Protein AF-A0A947BH78-F1 (afdb_monomer_lite)

Foldseek 3Di:
DDDDDDDDDDDDDDDDDDDDDDDDDDDDDPPPPPPPPPQPFADPLLVVLLVLLVVLQVVLVVLVNNDVVLVVLSVVLNVCRRVSVRVSSNVSSVVSNVVSVVSCCVSPPDPPPDPPDDDDDVPPPDDDDAPPDALLVVCCDPVRPVGSVCSVVVCVVCVVPDVDRGDDYD

Secondary structure (DSSP, 8-state):
-----------------------------------------S-HHHHHHHHHHHHHHHHHHHTT---HHHHHHHHHHHHHHHTT-HHHHHHHHHHHHHHHHHHHHHHS-------------S-SS-PPP-TT--HHHHHHSTTTTS-GGGHHHHHHHTTTT-S-TT----

Structure (mmCIF, N/CA/C/O backbone):
data_AF-A0A947BH78-F1
#
_entry.id   AF-A0A947BH78-F1
#
loop_
_atom_site.group_PDB
_atom_site.id
_atom_site.type_symbol
_atom_site.label_atom_id
_atom_site.label_alt_id
_atom_site.label_comp_id
_atom_site.label_asym_id
_atom_site.label_entity_id
_atom_site.label_seq_id
_atom_site.pdbx_PDB_ins_code
_atom_site.Cartn_x
_atom_site.Cartn_y
_atom_site.Cartn_z
_atom_site.occupancy
_atom_site.B_iso_or_equiv
_atom_site.auth_seq_id
_atom_site.auth_comp_id
_atom_site.auth_asym_id
_atom_site.auth_atom_id
_atom_site.pdbx_PDB_model_num
ATOM 1 N N . MET A 1 1 ? -8.603 -43.483 32.813 1.00 42.44 1 MET A N 1
ATOM 2 C CA . MET A 1 1 ? -9.693 -43.171 33.765 1.00 42.44 1 MET A CA 1
ATOM 3 C C . MET A 1 1 ? -10.570 -42.114 33.103 1.00 42.44 1 MET A C 1
ATOM 5 O O . MET A 1 1 ? -10.012 -41.231 32.466 1.00 42.44 1 MET A O 1
ATOM 9 N N . LYS A 1 2 ? -11.897 -42.309 33.100 1.00 41.22 2 LYS A N 1
ATOM 10 C CA . LYS A 1 2 ? -12.896 -41.452 32.422 1.00 41.22 2 LYS A CA 1
ATOM 11 C C . LYS A 1 2 ? -13.157 -40.139 33.233 1.00 41.22 2 LYS A C 1
ATOM 13 O O . LYS A 1 2 ? -12.457 -39.953 34.223 1.00 41.22 2 LYS A O 1
ATOM 18 N N . PRO A 1 3 ? -14.100 -39.244 32.862 1.00 60.22 3 PRO A N 1
ATOM 19 C CA . PRO A 1 3 ? -13.800 -37.940 32.262 1.00 60.22 3 PRO A CA 1
ATOM 20 C C . PRO A 1 3 ? -14.555 -36.777 32.968 1.00 60.22 3 PRO A C 1
ATOM 22 O O . PRO A 1 3 ? -15.138 -36.998 34.023 1.00 60.22 3 PRO A O 1
ATOM 25 N N . THR A 1 4 ? -14.563 -35.590 32.333 1.00 47.22 4 THR A N 1
ATOM 26 C CA . THR A 1 4 ? -15.659 -34.579 32.289 1.00 47.22 4 THR A CA 1
ATOM 27 C C . THR A 1 4 ? -16.246 -34.018 33.598 1.00 47.22 4 THR A C 1
ATOM 29 O O . THR A 1 4 ? -16.717 -34.762 34.447 1.00 47.22 4 THR A O 1
ATOM 32 N N . GLU A 1 5 ? -16.369 -32.689 33.692 1.00 51.44 5 GLU A N 1
ATOM 33 C CA . GLU A 1 5 ? -17.658 -31.971 33.545 1.00 51.44 5 GLU A CA 1
ATOM 34 C C . GLU A 1 5 ? -17.547 -30.512 34.044 1.00 51.44 5 GLU A C 1
ATOM 36 O O . GLU A 1 5 ? -16.943 -30.214 35.073 1.00 51.44 5 GLU A O 1
ATOM 41 N N . LEU A 1 6 ? -18.157 -29.620 33.260 1.00 52.53 6 LEU A N 1
ATOM 42 C CA . LEU A 1 6 ? -18.458 -28.212 33.528 1.00 52.53 6 LEU A CA 1
ATOM 43 C C . LEU A 1 6 ? -19.502 -28.040 34.658 1.00 52.53 6 LEU A C 1
ATOM 45 O O . LEU A 1 6 ? -19.989 -29.020 35.216 1.00 52.53 6 LEU A O 1
ATOM 49 N N . LEU A 1 7 ? -19.924 -26.776 34.865 1.00 48.28 7 LEU A N 1
ATOM 50 C CA . LEU A 1 7 ? -21.103 -26.273 35.606 1.00 48.28 7 LEU A CA 1
ATOM 51 C C . LEU A 1 7 ? -20.777 -25.822 37.060 1.00 48.28 7 LEU A C 1
ATOM 53 O O . LEU A 1 7 ? -20.144 -26.548 37.809 1.00 48.28 7 LEU A O 1
ATOM 57 N N . LYS A 1 8 ? -21.169 -24.638 37.567 1.00 42.72 8 LYS A N 1
ATOM 58 C CA . LYS A 1 8 ? -22.406 -23.853 37.379 1.00 42.72 8 LYS A CA 1
ATOM 59 C C . LYS A 1 8 ? -22.184 -22.361 37.677 1.00 42.72 8 LYS A C 1
ATOM 61 O O . LYS A 1 8 ? -21.641 -22.014 38.720 1.00 42.72 8 LYS A O 1
ATOM 66 N N . VAL A 1 9 ? -22.721 -21.500 36.811 1.00 52.84 9 VAL A N 1
ATOM 67 C CA . VAL A 1 9 ? -23.084 -20.110 37.129 1.00 52.84 9 VAL A CA 1
ATOM 68 C C . VAL A 1 9 ? -24.253 -20.153 38.116 1.00 52.84 9 VAL A C 1
ATOM 70 O O . VAL A 1 9 ? -25.276 -20.777 37.832 1.00 52.84 9 VAL A O 1
ATOM 73 N N . ALA A 1 10 ? -24.104 -19.526 39.280 1.00 51.69 10 ALA A N 1
ATOM 74 C CA . ALA A 1 10 ? -25.177 -19.384 40.257 1.00 51.69 10 ALA A CA 1
ATOM 75 C C . ALA A 1 10 ? -25.848 -18.015 40.074 1.00 51.69 10 ALA A C 1
ATOM 77 O O . ALA A 1 10 ? -25.330 -16.998 40.525 1.00 51.69 10 ALA A O 1
ATOM 78 N N . ALA A 1 11 ? -27.002 -17.996 39.407 1.00 51.22 11 ALA A N 1
ATOM 79 C CA . ALA A 1 11 ? -27.925 -16.869 39.442 1.00 51.22 11 ALA A CA 1
ATOM 80 C C . ALA A 1 11 ? -28.786 -16.985 40.709 1.00 51.22 11 ALA A C 1
ATOM 82 O O . ALA A 1 11 ? -29.578 -17.919 40.837 1.00 51.22 11 ALA A O 1
ATOM 83 N N . ILE A 1 12 ? -28.623 -16.058 41.655 1.00 48.25 12 ILE A N 1
ATOM 84 C CA . ILE A 1 12 ? -29.507 -15.930 42.819 1.00 48.25 12 ILE A CA 1
ATOM 85 C C . ILE A 1 12 ? -30.449 -14.757 42.546 1.00 48.25 12 ILE A C 1
ATOM 87 O O . ILE A 1 12 ? -30.100 -13.599 42.747 1.00 48.25 12 ILE A O 1
ATOM 91 N N . ALA A 1 13 ? -31.649 -15.072 42.060 1.00 52.44 13 ALA A N 1
ATOM 92 C CA . ALA A 1 13 ? -32.762 -14.137 41.997 1.00 52.44 13 ALA A CA 1
ATOM 93 C C . ALA A 1 13 ? -33.454 -14.095 43.370 1.00 52.44 13 ALA A C 1
ATOM 95 O O . ALA A 1 13 ? -34.132 -15.048 43.756 1.00 52.44 13 ALA A O 1
ATOM 96 N N . LEU A 1 14 ? -33.278 -13.002 44.116 1.00 56.62 14 LEU A N 1
ATOM 97 C CA . LEU A 1 14 ? -34.050 -12.724 45.329 1.00 56.62 14 LEU A CA 1
ATOM 98 C C . LEU A 1 14 ? -35.286 -11.895 44.963 1.00 56.62 14 LEU A C 1
ATOM 100 O O . LEU A 1 14 ? -35.239 -10.676 44.840 1.00 56.62 14 LEU A O 1
ATOM 104 N N . LEU A 1 15 ? -36.401 -12.602 44.779 1.00 50.06 15 LEU A N 1
ATOM 105 C CA . LEU A 1 15 ? -37.756 -12.056 44.750 1.00 50.06 15 LEU A CA 1
ATOM 106 C C . LEU A 1 15 ? -38.187 -11.737 46.187 1.00 50.06 15 LEU A C 1
ATOM 108 O O . LEU A 1 15 ? -38.528 -12.643 46.947 1.00 50.06 15 LEU A O 1
ATOM 112 N N . THR A 1 16 ? -38.205 -10.458 46.556 1.00 62.41 16 THR A N 1
ATOM 113 C CA . THR A 1 16 ? -38.896 -9.995 47.766 1.00 62.41 16 THR A CA 1
ATOM 114 C C . THR A 1 16 ? -40.158 -9.241 47.379 1.00 62.41 16 THR A C 1
ATOM 116 O O . THR A 1 16 ? -40.113 -8.210 46.711 1.00 62.41 16 THR A O 1
ATOM 119 N N . SER A 1 17 ? -41.282 -9.819 47.792 1.00 49.97 17 SER A N 1
ATOM 120 C CA . SER A 1 17 ? -42.653 -9.353 47.620 1.00 49.97 17 SER A CA 1
ATOM 121 C C . SER A 1 17 ? -42.876 -7.909 48.076 1.00 49.97 17 SER A C 1
ATOM 123 O O . SER A 1 17 ? -42.305 -7.460 49.067 1.00 49.97 17 SER A O 1
ATOM 125 N N . GLY A 1 18 ? -43.751 -7.212 47.347 1.00 54.94 18 GLY A N 1
ATOM 126 C CA . GLY A 1 18 ? -44.050 -5.795 47.534 1.00 54.94 18 GLY A CA 1
ATOM 127 C C . GLY A 1 18 ? -44.878 -5.444 48.767 1.00 54.94 18 GLY A C 1
ATOM 128 O O . GLY A 1 18 ? -45.469 -6.306 49.417 1.00 54.94 18 GLY A O 1
ATOM 129 N N . ILE A 1 19 ? -44.958 -4.136 49.034 1.00 58.34 19 ILE A N 1
ATOM 130 C CA . ILE A 1 19 ? -45.871 -3.522 50.001 1.00 58.34 19 ILE A CA 1
ATOM 131 C C . ILE A 1 19 ? -46.369 -2.166 49.460 1.00 58.34 19 ILE A C 1
ATOM 133 O O . ILE A 1 19 ? -45.583 -1.315 49.069 1.00 58.34 19 ILE A O 1
ATOM 137 N N . MET A 1 20 ? -47.702 -2.050 49.475 1.00 49.69 20 MET A N 1
ATOM 138 C CA . MET A 1 20 ? -48.613 -0.893 49.577 1.00 49.69 20 MET A CA 1
ATOM 139 C C . MET A 1 20 ? -48.385 0.404 48.783 1.00 49.69 20 MET A C 1
ATOM 141 O O . MET A 1 20 ? -47.410 1.127 48.940 1.00 49.69 20 MET A O 1
ATOM 145 N N . VAL A 1 21 ? -49.457 0.783 48.078 1.00 57.81 21 VAL A N 1
ATOM 146 C CA . VAL A 1 21 ? -49.748 2.144 47.615 1.00 57.81 21 VAL A CA 1
ATOM 147 C C . VAL A 1 21 ? -49.947 3.075 48.817 1.00 57.81 21 VAL A C 1
ATOM 149 O O . VAL A 1 21 ? -50.868 2.882 49.610 1.00 57.81 21 VAL A O 1
ATOM 152 N N . GLY A 1 22 ? -49.125 4.119 48.900 1.00 49.81 22 GLY A N 1
ATOM 153 C CA . GLY A 1 22 ? -49.318 5.282 49.762 1.00 49.81 22 GLY A CA 1
ATOM 154 C C . GLY A 1 22 ? -48.676 6.511 49.119 1.00 49.81 22 GLY A C 1
ATOM 155 O O . GLY A 1 22 ? -47.487 6.501 48.819 1.00 49.81 22 GLY A O 1
ATOM 156 N N . CYS A 1 23 ? -49.456 7.563 48.865 1.00 63.75 23 CYS A N 1
ATOM 157 C CA . CYS A 1 23 ? -48.939 8.835 48.362 1.00 63.75 23 CYS A CA 1
ATOM 158 C C . CYS A 1 23 ? -48.240 9.601 49.493 1.00 63.75 23 CYS A C 1
ATOM 160 O O . CYS A 1 23 ? -48.925 10.163 50.348 1.00 63.75 23 CYS A O 1
ATOM 162 N N . GLN A 1 24 ? -46.909 9.694 49.478 1.00 50.19 24 GLN A N 1
ATOM 163 C CA . GLN A 1 24 ? -46.210 10.824 50.087 1.00 50.19 24 GLN A CA 1
ATOM 164 C C . GLN A 1 24 ? -44.845 11.053 49.431 1.00 50.19 24 GLN A C 1
ATOM 166 O O . GLN A 1 24 ? -44.085 10.135 49.156 1.00 50.19 24 GLN A O 1
ATOM 171 N N . GLN A 1 25 ? -44.616 12.324 49.148 1.00 63.66 25 GLN A N 1
ATOM 172 C CA . GLN A 1 25 ? -43.497 12.954 48.473 1.00 63.66 25 GLN A CA 1
ATOM 173 C C . GLN A 1 25 ? -42.166 12.750 49.215 1.00 63.66 25 GLN A C 1
ATOM 175 O O . GLN A 1 25 ? -42.056 13.119 50.382 1.00 63.66 25 GLN A O 1
ATOM 180 N N . SER A 1 26 ? -41.142 12.262 48.515 1.00 44.09 26 SER A N 1
ATOM 181 C CA . SER A 1 26 ? -39.739 12.447 48.897 1.00 44.09 26 SER A CA 1
ATOM 182 C C . SER A 1 26 ? -38.859 12.476 47.653 1.00 44.09 26 SER A C 1
ATOM 184 O O . SER A 1 26 ? -38.953 11.615 46.781 1.00 44.09 26 SER A O 1
ATOM 186 N N . SER A 1 27 ? -38.066 13.537 47.580 1.00 51.53 27 SER A N 1
ATOM 187 C CA . SER A 1 27 ? -37.018 13.797 46.604 1.00 51.53 27 SER A CA 1
ATOM 188 C C . SER A 1 27 ? -35.936 12.715 46.611 1.00 51.53 27 SER A C 1
ATOM 190 O O . SER A 1 27 ? -35.772 12.016 47.607 1.00 51.53 27 SER A O 1
ATOM 192 N N . ASP A 1 28 ? -35.173 12.701 45.518 1.00 48.66 28 ASP A N 1
ATOM 193 C CA . ASP A 1 28 ? -33.921 11.972 45.301 1.00 48.66 28 ASP A CA 1
ATOM 194 C C . ASP A 1 28 ? -34.030 10.460 45.103 1.00 48.66 28 ASP A C 1
ATOM 196 O O . ASP A 1 28 ? -33.955 9.677 46.038 1.00 48.66 28 ASP A O 1
ATOM 200 N N . GLU A 1 29 ? -34.041 10.059 43.833 1.00 38.25 29 GLU A N 1
ATOM 201 C CA . GLU A 1 29 ? -33.028 9.109 43.377 1.00 38.25 29 GLU A CA 1
ATOM 202 C C . GLU A 1 29 ? -32.767 9.371 41.892 1.00 38.25 29 GLU A C 1
ATOM 204 O O . GLU A 1 29 ? -33.474 8.904 40.999 1.00 38.25 29 GLU A O 1
ATOM 209 N N . MET A 1 30 ? -31.776 10.220 41.621 1.00 44.97 30 MET A N 1
ATOM 210 C CA . MET A 1 30 ? -31.170 10.320 40.303 1.00 44.97 30 MET A CA 1
ATOM 211 C C . MET A 1 30 ? -30.394 9.016 40.111 1.00 44.97 30 MET A C 1
ATOM 213 O O . MET A 1 30 ? -29.231 8.913 40.488 1.00 44.97 30 MET A O 1
ATOM 217 N N . THR A 1 31 ? -31.074 7.982 39.612 1.00 38.75 31 THR A N 1
ATOM 218 C CA . THR A 1 31 ? -30.411 6.778 39.124 1.00 38.75 31 THR A CA 1
ATOM 219 C C . THR A 1 31 ? -29.565 7.220 37.941 1.00 38.75 31 THR A C 1
ATOM 221 O O . THR A 1 31 ? -30.060 7.407 36.829 1.00 38.75 31 THR A O 1
ATOM 224 N N . GLU A 1 32 ? -28.288 7.467 38.207 1.00 43.22 32 GLU A N 1
ATOM 225 C CA . GLU A 1 32 ? -27.251 7.567 37.197 1.00 43.22 32 GLU A CA 1
ATOM 226 C C . GLU A 1 32 ? -27.162 6.181 36.555 1.00 43.22 32 GLU A C 1
ATOM 228 O O . GLU A 1 32 ? -26.429 5.293 36.987 1.00 43.22 32 GLU A O 1
ATOM 233 N N . VAL A 1 33 ? -28.026 5.953 35.565 1.00 41.50 33 VAL A N 1
ATOM 234 C CA . VAL A 1 33 ? -27.874 4.842 34.641 1.00 41.50 33 VAL A CA 1
ATOM 235 C C . VAL A 1 33 ? -26.611 5.182 33.868 1.00 41.50 33 VAL A C 1
ATOM 237 O O . VAL A 1 33 ? -26.651 5.933 32.895 1.00 41.50 33 VAL A O 1
ATOM 240 N N . ALA A 1 34 ? -25.476 4.678 34.346 1.00 44.19 34 ALA A N 1
ATOM 241 C CA . ALA A 1 34 ? -24.303 4.494 33.518 1.00 44.19 34 ALA A CA 1
ATOM 242 C C . ALA A 1 34 ? -24.741 3.554 32.390 1.00 44.19 34 ALA A C 1
ATOM 244 O O . ALA A 1 34 ? -24.715 2.333 32.522 1.00 44.19 34 ALA A O 1
ATOM 245 N N . MET A 1 35 ? -25.279 4.139 31.318 1.00 43.62 35 MET A N 1
ATOM 246 C CA . MET A 1 35 ? -25.424 3.468 30.041 1.00 43.62 35 MET A CA 1
ATOM 247 C C . MET A 1 35 ? -24.006 3.100 29.630 1.00 43.62 35 MET A C 1
ATOM 249 O O . MET A 1 35 ? -23.248 3.956 29.180 1.00 43.62 35 MET A O 1
ATOM 253 N N . GLU A 1 36 ? -23.629 1.847 29.859 1.00 53.84 36 GLU A N 1
ATOM 254 C CA . GLU A 1 36 ? -22.479 1.251 29.198 1.00 53.84 36 GLU A CA 1
ATOM 255 C C . GLU A 1 36 ? -22.741 1.413 27.694 1.00 53.84 36 GLU A C 1
ATOM 257 O O . GLU A 1 36 ? -23.658 0.796 27.151 1.00 53.84 36 GLU A O 1
ATOM 262 N N . GLU A 1 37 ? -22.032 2.336 27.031 1.00 59.91 37 GLU A N 1
ATOM 263 C CA . GLU A 1 37 ? -22.074 2.433 25.573 1.00 59.91 37 GLU A CA 1
ATOM 264 C C . GLU A 1 37 ? -21.605 1.086 25.023 1.00 59.91 37 GLU A C 1
ATOM 266 O O . GLU A 1 37 ? -20.423 0.746 25.087 1.00 59.91 37 GLU A O 1
ATOM 271 N N . GLU A 1 38 ? -22.549 0.290 24.517 1.00 67.94 38 GLU A N 1
ATOM 272 C CA . GLU A 1 38 ? -22.231 -0.963 23.850 1.00 67.94 38 GLU A CA 1
ATOM 273 C C . GLU A 1 38 ? -21.274 -0.671 22.690 1.00 67.94 38 GLU A C 1
ATOM 275 O O . GLU A 1 38 ? -21.551 0.155 21.816 1.00 67.94 38 GLU A O 1
ATOM 280 N N . CYS A 1 39 ? -20.133 -1.359 22.691 1.00 74.81 39 CYS A N 1
ATOM 281 C CA . CYS A 1 39 ? -19.137 -1.283 21.634 1.00 74.81 39 CYS A CA 1
ATOM 282 C C . CYS A 1 39 ? -19.795 -1.568 20.271 1.00 74.81 39 CYS A C 1
ATOM 284 O O . CYS A 1 39 ? -20.133 -2.704 19.946 1.00 74.81 39 CYS A O 1
ATOM 286 N N . GLN A 1 40 ? -19.953 -0.527 19.446 1.00 79.81 40 GLN A N 1
ATOM 287 C CA . GLN A 1 40 ? -20.550 -0.620 18.103 1.00 79.81 40 GLN A CA 1
ATOM 288 C C . GLN A 1 40 ? -19.582 -1.211 17.056 1.00 79.81 40 GLN A C 1
ATOM 290 O O . GLN A 1 40 ? -19.873 -1.232 15.858 1.00 79.81 40 GLN A O 1
ATOM 295 N N . GLY A 1 41 ? -18.424 -1.695 17.510 1.00 83.88 41 GLY A N 1
ATOM 296 C CA . GLY A 1 41 ? -17.335 -2.202 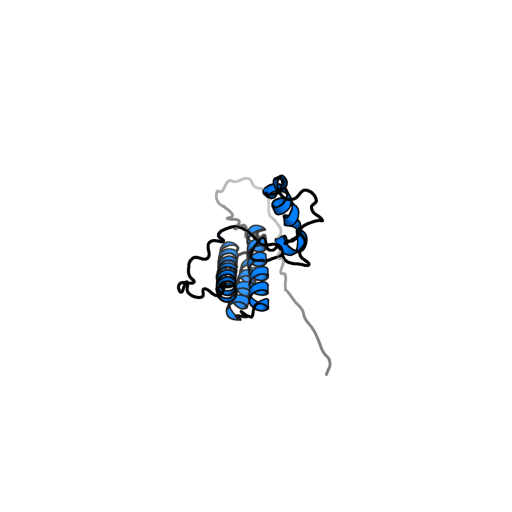16.690 1.00 83.88 41 GLY A CA 1
ATOM 297 C C . GLY A 1 41 ? -16.548 -1.110 15.961 1.00 83.88 41 GLY A C 1
ATOM 298 O O . GLY A 1 41 ? -16.679 0.094 16.202 1.00 83.88 41 GLY A O 1
ATOM 299 N N . ALA A 1 42 ? -15.698 -1.561 15.039 1.00 90.31 42 ALA A N 1
ATOM 300 C CA . ALA A 1 42 ? -14.872 -0.694 14.212 1.00 90.31 42 ALA A CA 1
ATOM 301 C C . ALA A 1 42 ? -15.714 0.117 13.215 1.00 90.31 42 ALA A C 1
ATOM 303 O O . ALA A 1 42 ? -16.490 -0.437 12.422 1.00 90.31 42 ALA A O 1
ATOM 304 N N . THR A 1 43 ? -15.502 1.433 13.176 1.00 91.62 43 THR A N 1
ATOM 305 C CA . THR A 1 43 ? -16.159 2.296 12.190 1.00 91.62 43 THR A CA 1
ATOM 306 C C . THR A 1 43 ? -15.768 1.889 10.760 1.00 91.62 43 THR A C 1
ATOM 308 O O . THR A 1 43 ? -14.713 1.284 10.535 1.00 91.62 43 THR A O 1
ATOM 311 N N . PRO A 1 44 ? -16.591 2.203 9.741 1.00 91.00 44 PRO A N 1
ATOM 312 C CA . PRO A 1 44 ? -16.211 1.991 8.343 1.00 91.00 44 PRO A CA 1
ATOM 313 C C . PRO A 1 44 ? -14.864 2.634 7.983 1.00 91.00 44 PRO A C 1
ATOM 315 O O . PRO A 1 44 ? -14.089 2.052 7.233 1.00 91.00 44 PRO A O 1
ATOM 318 N N . GLU A 1 45 ? -14.562 3.801 8.555 1.00 86.31 45 GLU A N 1
ATOM 319 C CA . GLU A 1 45 ? -13.298 4.501 8.322 1.00 86.31 45 GLU A CA 1
ATOM 320 C C . GLU A 1 45 ? -12.094 3.708 8.854 1.00 86.31 45 GLU A C 1
ATOM 322 O O . GLU A 1 45 ? -11.123 3.512 8.126 1.00 86.31 45 GLU A O 1
ATOM 327 N N . VAL A 1 46 ? -12.178 3.188 10.083 1.00 92.31 46 VAL A N 1
ATOM 328 C CA . VAL A 1 46 ? -11.117 2.361 10.684 1.00 92.31 46 VAL A CA 1
ATOM 329 C C . VAL A 1 46 ? -10.914 1.068 9.897 1.00 92.31 46 VAL A C 1
ATOM 331 O O . VAL A 1 46 ? -9.778 0.699 9.602 1.00 92.31 46 VAL A O 1
ATOM 334 N N . ARG A 1 47 ? -12.002 0.406 9.482 1.00 88.88 47 ARG A N 1
ATOM 335 C CA . ARG A 1 47 ? -11.926 -0.803 8.644 1.00 88.88 47 ARG A CA 1
ATOM 336 C C . ARG A 1 47 ? -11.228 -0.535 7.312 1.00 88.88 47 ARG A C 1
ATOM 338 O O . ARG A 1 47 ? -10.386 -1.330 6.899 1.00 88.88 47 ARG A O 1
ATOM 345 N N . ASN A 1 48 ? -11.542 0.588 6.667 1.00 85.38 48 ASN A N 1
ATOM 346 C CA . ASN A 1 48 ? -10.902 0.987 5.416 1.00 85.38 48 ASN A CA 1
ATOM 347 C C . ASN A 1 48 ? -9.405 1.278 5.605 1.00 85.38 48 ASN A C 1
ATOM 349 O O . ASN A 1 48 ? -8.606 0.843 4.778 1.00 85.38 48 ASN A O 1
ATOM 353 N N . ALA A 1 49 ? -9.017 1.951 6.694 1.00 88.06 49 ALA A N 1
ATOM 354 C CA . ALA A 1 49 ? -7.613 2.236 7.001 1.00 88.06 49 ALA A CA 1
ATOM 355 C C . ALA A 1 49 ? -6.807 0.947 7.247 1.00 88.06 49 ALA A C 1
ATOM 357 O O . ALA A 1 49 ? -5.747 0.750 6.658 1.00 88.06 49 ALA A O 1
ATOM 358 N N . ILE A 1 50 ? -7.337 0.015 8.049 1.00 85.38 50 ILE A N 1
ATOM 359 C CA . ILE A 1 50 ? -6.695 -1.289 8.295 1.00 85.38 50 ILE A CA 1
ATOM 360 C C . ILE A 1 50 ? -6.552 -2.079 6.988 1.00 85.38 50 ILE A C 1
ATOM 362 O O . ILE A 1 50 ? -5.510 -2.688 6.733 1.00 85.38 50 ILE A O 1
ATOM 366 N N . TYR A 1 51 ? -7.574 -2.054 6.128 1.00 89.19 51 TYR A N 1
ATOM 367 C CA . TYR A 1 51 ? -7.516 -2.700 4.819 1.00 89.19 51 TYR A CA 1
ATOM 368 C C . TYR A 1 51 ? -6.426 -2.096 3.918 1.00 89.19 51 TYR A C 1
ATOM 370 O O . TYR A 1 51 ? -5.657 -2.843 3.309 1.00 89.19 51 TYR A O 1
ATOM 378 N N . ALA A 1 52 ? -6.320 -0.764 3.860 1.00 88.06 52 ALA A N 1
ATOM 379 C CA . ALA A 1 52 ? -5.284 -0.073 3.094 1.00 88.06 52 ALA A CA 1
ATOM 380 C C . ALA A 1 52 ? -3.874 -0.436 3.590 1.00 88.06 52 ALA A C 1
ATOM 382 O O . ALA A 1 52 ? -3.022 -0.821 2.783 1.00 88.06 52 ALA A O 1
ATOM 383 N N . ALA A 1 53 ? -3.662 -0.427 4.911 1.00 91.75 53 ALA A N 1
ATOM 384 C CA . ALA A 1 53 ? -2.409 -0.840 5.537 1.00 91.75 53 ALA A CA 1
ATOM 385 C C . ALA A 1 53 ? -2.034 -2.286 5.172 1.00 91.75 53 ALA A C 1
ATOM 387 O O . ALA A 1 53 ? -0.911 -2.550 4.739 1.00 91.75 53 ALA A O 1
ATOM 388 N N . LYS A 1 54 ? -2.987 -3.224 5.254 1.00 96.50 54 LYS A N 1
ATOM 389 C CA . LYS A 1 54 ? -2.787 -4.633 4.868 1.00 96.50 54 LYS A CA 1
ATOM 390 C C . LYS A 1 54 ? -2.405 -4.800 3.406 1.00 96.50 54 LYS A C 1
ATOM 392 O O . LYS A 1 54 ? -1.444 -5.507 3.103 1.00 96.50 54 LYS A O 1
ATOM 397 N N . LEU A 1 55 ? -3.150 -4.161 2.506 1.00 90.12 55 LEU A N 1
ATOM 398 C CA . LEU A 1 55 ? -2.914 -4.250 1.069 1.00 90.12 55 LEU A CA 1
ATOM 399 C C . LEU A 1 55 ? -1.526 -3.710 0.708 1.00 90.12 55 LEU A C 1
ATOM 401 O O . LEU A 1 55 ? -0.784 -4.340 -0.047 1.00 90.12 55 LEU A O 1
ATOM 405 N N . LYS A 1 56 ? -1.157 -2.561 1.278 1.00 91.62 56 LYS A N 1
ATOM 406 C CA . LYS A 1 56 ? 0.135 -1.928 1.024 1.00 91.62 56 LYS A CA 1
ATOM 407 C C . LYS A 1 56 ? 1.288 -2.722 1.643 1.00 91.62 56 LYS A C 1
ATOM 409 O O . LYS A 1 56 ? 2.286 -2.952 0.967 1.00 91.62 56 LYS A O 1
ATOM 414 N N . ASN A 1 57 ? 1.126 -3.257 2.852 1.00 95.31 57 ASN A N 1
ATOM 415 C CA . ASN A 1 57 ? 2.119 -4.142 3.462 1.00 95.31 57 ASN A CA 1
ATOM 416 C C . ASN A 1 57 ? 2.325 -5.435 2.651 1.00 95.31 57 ASN A C 1
ATOM 418 O O . ASN A 1 57 ? 3.453 -5.882 2.465 1.00 95.31 57 ASN A O 1
ATOM 422 N N . ALA A 1 58 ? 1.254 -6.017 2.101 1.00 92.94 58 ALA A N 1
ATOM 423 C CA . ALA A 1 58 ? 1.361 -7.166 1.202 1.00 92.94 58 ALA A CA 1
ATOM 424 C C . ALA A 1 58 ? 2.140 -6.825 -0.081 1.00 92.94 58 ALA A C 1
ATOM 426 O O . ALA A 1 58 ? 2.959 -7.621 -0.537 1.00 92.94 58 ALA A O 1
ATOM 427 N N . ARG A 1 59 ? 1.939 -5.626 -0.644 1.00 88.38 59 ARG A N 1
ATOM 428 C CA . ARG A 1 59 ? 2.742 -5.145 -1.776 1.00 88.38 59 ARG A CA 1
ATOM 429 C C . ARG A 1 59 ? 4.218 -4.982 -1.404 1.00 88.38 59 ARG A C 1
ATOM 431 O O . ARG A 1 59 ? 5.057 -5.430 -2.175 1.00 88.38 59 ARG A O 1
ATOM 438 N N . ALA A 1 60 ? 4.530 -4.393 -0.248 1.00 92.00 60 ALA A N 1
ATOM 439 C CA . ALA A 1 60 ? 5.907 -4.254 0.236 1.00 92.00 60 ALA A CA 1
ATOM 440 C C . ALA A 1 60 ? 6.608 -5.621 0.342 1.00 92.00 60 ALA A C 1
ATOM 442 O O . ALA A 1 60 ? 7.694 -5.807 -0.203 1.00 92.00 60 ALA A O 1
ATOM 443 N N . ARG A 1 61 ? 5.927 -6.620 0.917 1.00 92.06 61 ARG A N 1
ATOM 444 C CA . ARG A 1 61 ? 6.410 -8.010 0.988 1.00 92.06 61 ARG A CA 1
ATOM 445 C C . ARG A 1 61 ? 6.695 -8.622 -0.378 1.00 92.06 61 ARG A C 1
ATOM 447 O O . ARG A 1 61 ? 7.741 -9.234 -0.561 1.00 92.06 61 ARG A O 1
ATOM 454 N N . ASN A 1 62 ? 5.800 -8.425 -1.347 1.00 89.69 62 ASN A N 1
ATOM 455 C CA . ASN A 1 62 ? 5.995 -8.921 -2.713 1.00 89.69 62 ASN A CA 1
ATOM 456 C C . ASN A 1 62 ? 7.198 -8.277 -3.422 1.00 89.69 62 ASN A C 1
ATOM 458 O O . ASN A 1 62 ? 7.742 -8.877 -4.344 1.00 89.69 62 ASN A O 1
ATOM 462 N N . LEU A 1 63 ? 7.613 -7.079 -3.000 1.00 88.56 63 LEU A N 1
ATOM 463 C CA . LEU A 1 63 ? 8.813 -6.400 -3.497 1.00 88.56 63 LEU A CA 1
ATOM 464 C C . LEU A 1 63 ? 10.090 -6.806 -2.739 1.00 88.56 63 LEU A C 1
ATOM 466 O O . LEU A 1 63 ? 11.178 -6.403 -3.132 1.00 88.56 63 LEU A O 1
ATOM 470 N N . GLY A 1 64 ? 9.977 -7.624 -1.687 1.00 89.75 64 GLY A N 1
ATOM 471 C CA . GLY A 1 64 ? 11.098 -8.063 -0.853 1.00 89.75 64 GLY A CA 1
ATOM 472 C C . GLY A 1 64 ? 11.291 -7.256 0.435 1.00 89.75 64 GLY A C 1
ATOM 473 O O . GLY A 1 64 ? 12.196 -7.568 1.205 1.00 89.75 64 GLY A O 1
ATOM 474 N N . ALA A 1 65 ? 10.452 -6.252 0.709 1.00 89.88 65 ALA A N 1
ATOM 475 C CA . ALA A 1 65 ? 10.440 -5.499 1.965 1.00 89.88 65 ALA A CA 1
ATOM 476 C C . ALA A 1 65 ? 9.508 -6.185 2.969 1.00 89.88 65 ALA A C 1
ATOM 478 O O . ALA A 1 65 ? 8.464 -5.645 3.343 1.00 89.88 65 ALA A O 1
ATOM 479 N N . ASP A 1 66 ? 9.852 -7.408 3.380 1.00 88.75 66 ASP A N 1
ATOM 480 C CA . ASP A 1 66 ? 9.152 -8.055 4.489 1.00 88.75 66 ASP A CA 1
ATOM 481 C C . ASP A 1 66 ? 9.749 -7.601 5.823 1.00 88.75 66 ASP A C 1
ATOM 483 O O . ASP A 1 66 ? 10.927 -7.801 6.113 1.00 88.75 66 ASP A O 1
ATOM 487 N N . TRP A 1 67 ? 8.915 -6.954 6.624 1.00 87.62 67 TRP A N 1
ATOM 488 C CA . TRP A 1 67 ? 9.267 -6.335 7.889 1.00 87.62 67 TRP A CA 1
ATOM 489 C C . TRP A 1 67 ? 8.235 -6.767 8.928 1.00 87.62 67 TRP A C 1
ATOM 491 O O . TRP A 1 67 ? 7.074 -6.347 8.921 1.00 87.62 67 TRP A O 1
ATOM 501 N N . GLU A 1 68 ? 8.667 -7.672 9.805 1.00 92.62 68 GLU A N 1
ATOM 502 C CA . GLU A 1 68 ? 7.816 -8.338 10.795 1.00 92.62 68 GLU A CA 1
ATOM 503 C C . GLU A 1 68 ? 7.121 -7.335 11.725 1.00 92.62 68 GLU A C 1
ATOM 505 O O . GLU A 1 68 ? 5.929 -7.464 12.007 1.00 92.62 68 GLU A O 1
ATOM 510 N N . GLU A 1 69 ? 7.827 -6.271 12.111 1.00 94.38 69 GLU A N 1
ATOM 511 C CA . GLU A 1 69 ? 7.302 -5.245 13.014 1.00 94.38 69 GLU A CA 1
ATOM 512 C C . GLU A 1 69 ? 6.044 -4.559 12.458 1.00 94.38 69 GLU A C 1
ATOM 514 O O . GLU A 1 69 ? 5.119 -4.258 13.207 1.00 94.38 69 GLU A O 1
ATOM 519 N N . ASN A 1 70 ? 5.933 -4.364 11.142 1.00 96.62 70 ASN A N 1
ATOM 520 C CA . ASN A 1 70 ? 4.732 -3.745 10.585 1.00 96.62 70 ASN A CA 1
ATOM 521 C C . ASN A 1 70 ? 3.529 -4.670 10.549 1.00 96.62 70 ASN A C 1
ATOM 523 O O . ASN A 1 70 ? 2.393 -4.225 10.692 1.00 96.62 70 ASN A O 1
ATOM 527 N N . ALA A 1 71 ? 3.774 -5.968 10.378 1.00 97.25 71 ALA A N 1
ATOM 528 C CA . ALA A 1 71 ? 2.728 -6.971 10.507 1.00 97.25 71 ALA A CA 1
ATOM 529 C C . ALA A 1 71 ? 2.100 -6.908 11.902 1.00 97.25 71 ALA A C 1
ATOM 531 O O . ALA A 1 71 ? 0.878 -6.938 12.029 1.00 97.25 71 ALA A O 1
ATOM 532 N N . LYS A 1 72 ? 2.946 -6.739 12.921 1.00 98.12 72 LYS A N 1
ATOM 533 C CA . LYS A 1 72 ? 2.528 -6.585 14.308 1.00 98.12 72 LYS A CA 1
ATOM 534 C C . LYS A 1 72 ? 1.769 -5.278 14.548 1.00 98.12 72 LYS A C 1
ATOM 536 O O . LYS A 1 72 ? 0.743 -5.304 15.212 1.00 98.12 72 LYS A O 1
ATOM 541 N N . ILE A 1 73 ? 2.191 -4.152 13.963 1.00 98.19 73 ILE A N 1
ATOM 542 C CA . ILE A 1 73 ? 1.426 -2.890 14.058 1.00 98.19 73 ILE A CA 1
ATOM 543 C C . ILE A 1 73 ? 0.024 -3.052 13.449 1.00 98.19 73 ILE A C 1
ATOM 545 O O . ILE A 1 73 ? -0.950 -2.539 13.998 1.00 98.19 73 ILE A O 1
ATOM 549 N N . ILE A 1 74 ? -0.099 -3.779 12.335 1.00 98.25 74 ILE A N 1
ATOM 550 C CA . ILE A 1 74 ? -1.401 -4.081 11.725 1.00 98.25 74 ILE A CA 1
ATOM 551 C C . ILE A 1 74 ? -2.247 -4.957 12.657 1.00 98.25 74 ILE A C 1
ATOM 553 O O . ILE A 1 74 ? -3.428 -4.674 12.827 1.00 98.25 74 ILE A O 1
ATOM 557 N N . GLU A 1 75 ? -1.663 -5.978 13.284 1.00 98.38 75 GLU A N 1
ATOM 558 C CA . GLU A 1 75 ? -2.355 -6.820 14.270 1.00 98.38 75 GLU A CA 1
ATOM 559 C C . GLU A 1 75 ? -2.822 -6.004 15.488 1.00 98.38 75 GLU A C 1
ATOM 561 O O . GLU A 1 75 ? -3.971 -6.120 15.911 1.00 98.38 75 GLU A O 1
ATOM 566 N N . GLU A 1 76 ? -1.985 -5.099 16.001 1.00 98.44 76 GLU A N 1
ATOM 567 C CA . GLU A 1 76 ? -2.360 -4.169 17.071 1.00 98.44 76 GLU A CA 1
ATOM 568 C C . GLU A 1 76 ? -3.488 -3.220 16.638 1.00 98.44 76 GLU A C 1
ATOM 570 O O . GLU A 1 76 ? -4.364 -2.897 17.442 1.00 98.44 76 GLU A O 1
ATOM 575 N N . ALA A 1 77 ? -3.503 -2.780 15.373 1.00 98.31 77 ALA A N 1
ATOM 576 C CA . ALA A 1 77 ? -4.588 -1.968 14.828 1.00 98.31 77 ALA A CA 1
ATOM 577 C C . ALA A 1 77 ? -5.910 -2.749 14.782 1.00 98.31 77 ALA A C 1
ATOM 579 O O . ALA A 1 77 ? -6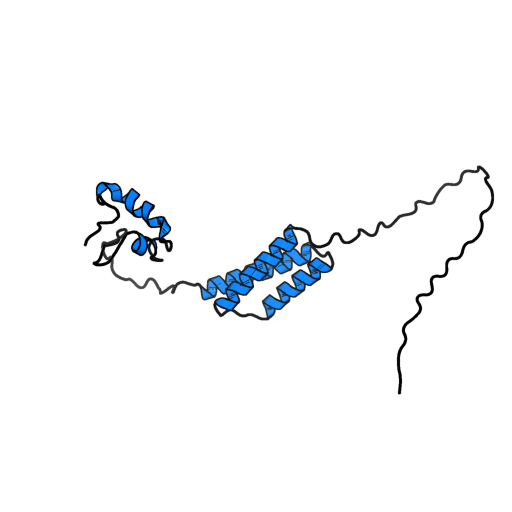.963 -2.196 15.096 1.00 98.31 77 ALA A O 1
ATOM 580 N N . GLU A 1 78 ? -5.859 -4.032 14.420 1.00 97.94 78 GLU A N 1
ATOM 581 C CA . GLU A 1 78 ? -7.021 -4.924 14.419 1.00 97.94 78 GLU A CA 1
ATOM 582 C C . GLU A 1 78 ? -7.545 -5.203 15.821 1.00 97.94 78 GLU A C 1
ATOM 584 O O . GLU A 1 78 ? -8.755 -5.138 16.037 1.00 97.94 78 GLU A O 1
ATOM 589 N N . GLN A 1 79 ? -6.649 -5.450 16.775 1.00 97.94 79 GLN A N 1
ATOM 590 C CA . GLN A 1 79 ? -7.019 -5.650 18.170 1.00 97.94 79 GLN A CA 1
ATOM 591 C C . GLN A 1 79 ? -7.652 -4.381 18.751 1.00 97.94 79 GLN A C 1
ATOM 593 O O . GLN A 1 79 ? -8.752 -4.437 19.289 1.00 97.94 79 GLN A O 1
ATOM 598 N N . ALA A 1 80 ? -7.037 -3.214 18.535 1.00 97.44 80 ALA A N 1
ATOM 599 C CA . ALA A 1 80 ? -7.614 -1.934 18.942 1.00 97.44 80 ALA A CA 1
ATOM 600 C C . ALA A 1 80 ? -8.994 -1.692 18.301 1.00 97.44 80 ALA A C 1
ATOM 602 O O . ALA A 1 80 ? -9.890 -1.146 18.936 1.00 97.44 80 ALA A O 1
ATOM 603 N N . ALA A 1 81 ? -9.200 -2.113 17.050 1.00 96.12 81 ALA A N 1
ATOM 604 C CA . ALA A 1 81 ? -10.496 -2.003 16.388 1.00 96.12 81 ALA A CA 1
ATOM 605 C C . ALA A 1 81 ? -11.546 -2.956 16.989 1.00 96.12 81 ALA A C 1
ATOM 607 O O . ALA A 1 81 ? -12.716 -2.580 17.094 1.00 96.12 81 ALA A O 1
ATOM 608 N N . ALA A 1 82 ? -11.138 -4.165 17.388 1.00 95.38 82 ALA A N 1
ATOM 609 C CA . ALA A 1 82 ? -11.982 -5.134 18.087 1.00 95.38 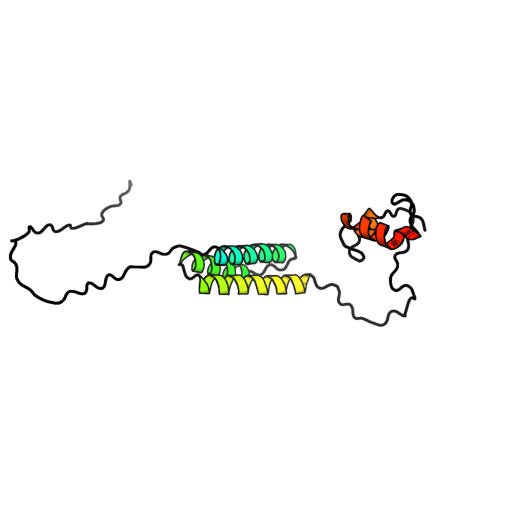82 ALA A CA 1
ATOM 610 C C . ALA A 1 82 ? -12.368 -4.652 19.495 1.00 95.38 82 ALA A C 1
ATOM 612 O O . ALA A 1 82 ? -13.512 -4.830 19.906 1.00 95.38 82 ALA A O 1
ATOM 613 N N . ASP A 1 83 ? -11.454 -3.956 20.171 1.00 94.56 83 ASP A N 1
ATOM 614 C CA . ASP A 1 83 ? -11.652 -3.364 21.498 1.00 94.56 83 ASP A CA 1
ATOM 615 C C . ASP A 1 83 ? -12.386 -2.006 21.443 1.00 94.56 83 ASP A C 1
ATOM 617 O O . ASP A 1 83 ? -12.460 -1.280 22.432 1.00 94.56 83 ASP A O 1
ATOM 621 N N . CYS A 1 84 ? -12.938 -1.633 20.280 1.00 93.56 84 CYS A N 1
ATOM 622 C CA . CYS A 1 84 ? -13.598 -0.347 20.034 1.00 93.56 84 CYS A CA 1
ATOM 623 C C . CYS A 1 84 ? -12.718 0.903 20.234 1.00 93.56 84 CYS A C 1
ATOM 625 O O . CYS A 1 84 ? -13.219 2.032 20.183 1.00 93.56 84 CYS A O 1
ATOM 627 N N . GLU A 1 85 ? -11.398 0.747 20.336 1.00 96.19 85 GLU A N 1
ATOM 628 C CA . GLU A 1 85 ? -10.410 1.827 20.382 1.00 96.19 85 GLU A CA 1
ATOM 629 C C . GLU A 1 85 ? -10.179 2.425 18.977 1.00 96.19 85 GLU A C 1
ATOM 631 O O . GLU A 1 85 ? -9.065 2.467 18.453 1.00 96.19 85 GLU A O 1
ATOM 636 N N . ASN A 1 86 ? -11.249 2.921 18.346 1.00 94.19 86 ASN A N 1
ATOM 637 C CA . ASN A 1 86 ? -11.274 3.365 16.947 1.00 94.19 86 ASN A CA 1
ATOM 638 C C . ASN A 1 86 ? -10.182 4.398 16.601 1.00 94.19 86 ASN A C 1
ATOM 640 O O . ASN A 1 86 ? -9.565 4.323 15.539 1.00 94.19 86 ASN A O 1
ATOM 644 N N . VAL A 1 87 ? -9.908 5.353 17.496 1.00 96.62 87 VAL A N 1
ATOM 645 C CA . VAL A 1 87 ? -8.855 6.363 17.288 1.00 96.62 87 VAL A CA 1
ATOM 646 C C . VAL A 1 87 ? -7.473 5.713 17.262 1.00 96.62 87 VAL A C 1
ATOM 648 O O . VAL A 1 87 ? -6.682 5.981 16.357 1.00 96.62 87 VAL A O 1
ATOM 651 N N . ARG A 1 88 ? -7.189 4.825 18.221 1.00 97.75 88 ARG A N 1
ATOM 652 C CA . ARG A 1 88 ? -5.914 4.107 18.291 1.00 97.75 88 ARG A CA 1
ATOM 653 C C . ARG A 1 88 ? -5.739 3.189 17.088 1.00 97.75 88 ARG A C 1
ATOM 655 O O . ARG A 1 88 ? -4.685 3.219 16.462 1.00 97.75 88 ARG A O 1
ATOM 662 N N . ALA A 1 89 ? -6.781 2.441 16.735 1.00 97.38 89 ALA A N 1
ATOM 663 C CA . ALA A 1 89 ? -6.797 1.571 15.569 1.00 97.38 89 ALA A CA 1
ATOM 664 C C . ALA A 1 89 ? -6.451 2.338 14.286 1.00 97.38 89 ALA A C 1
ATOM 666 O O . ALA A 1 89 ? -5.586 1.911 13.526 1.00 97.38 89 ALA A O 1
ATOM 667 N N . LYS A 1 90 ? -7.055 3.517 14.077 1.00 95.06 90 LYS A N 1
ATOM 668 C CA . LYS A 1 90 ? -6.757 4.376 12.922 1.00 95.06 90 LYS A CA 1
ATOM 669 C C . LYS A 1 90 ? -5.312 4.874 12.917 1.00 95.06 90 LYS A C 1
ATOM 671 O O . LYS A 1 90 ? -4.675 4.864 11.871 1.00 95.06 90 LYS A O 1
ATOM 676 N N . ILE A 1 91 ? -4.788 5.302 14.069 1.00 96.62 91 ILE A N 1
ATOM 677 C CA . ILE A 1 91 ? -3.397 5.766 14.188 1.00 96.62 91 ILE A CA 1
ATOM 678 C C . ILE A 1 91 ? -2.422 4.637 13.841 1.00 96.62 91 ILE A C 1
ATOM 680 O O . ILE A 1 91 ? -1.488 4.854 13.071 1.00 96.62 91 ILE A O 1
ATOM 684 N N . LEU A 1 92 ? -2.646 3.436 14.378 1.00 97.94 92 LEU A N 1
ATOM 685 C CA . LEU A 1 92 ? -1.813 2.267 14.099 1.00 97.94 92 LEU A CA 1
ATOM 686 C C . LEU A 1 92 ? -1.904 1.853 12.625 1.00 97.94 92 LEU A C 1
ATOM 688 O O . LEU A 1 92 ? -0.873 1.624 11.998 1.00 97.94 92 LEU A O 1
ATOM 692 N N . ALA A 1 93 ? -3.109 1.837 12.050 1.00 93.06 93 ALA A N 1
ATOM 693 C CA . ALA A 1 93 ? -3.316 1.529 10.638 1.00 93.06 93 ALA A CA 1
ATOM 694 C C . ALA A 1 93 ? -2.597 2.526 9.718 1.00 93.06 93 ALA A C 1
ATOM 696 O O . ALA A 1 93 ? -1.848 2.104 8.842 1.00 93.06 93 ALA A O 1
ATOM 697 N N . ASN A 1 94 ? -2.750 3.832 9.954 1.00 96.19 94 ASN A N 1
ATOM 698 C CA . ASN A 1 94 ? -2.069 4.862 9.167 1.00 96.19 94 ASN A CA 1
ATOM 699 C C . ASN A 1 94 ? -0.547 4.755 9.303 1.00 96.19 94 ASN A C 1
ATOM 701 O O . ASN A 1 94 ? 0.155 4.773 8.302 1.00 96.19 94 ASN A O 1
ATOM 705 N N . LYS A 1 95 ? -0.033 4.553 10.525 1.00 97.69 95 LYS A N 1
ATOM 706 C CA . LYS A 1 95 ? 1.402 4.337 10.759 1.00 97.69 95 LYS A CA 1
ATOM 707 C C . LYS A 1 95 ? 1.928 3.149 9.950 1.00 97.69 95 LYS A C 1
ATOM 709 O O . LYS A 1 95 ? 3.005 3.236 9.364 1.00 97.69 95 LYS A O 1
ATOM 714 N N . ALA A 1 96 ? 1.182 2.046 9.932 1.00 97.69 96 ALA A N 1
ATOM 715 C CA . ALA A 1 96 ? 1.568 0.857 9.188 1.00 97.69 96 ALA A CA 1
ATOM 716 C C . ALA A 1 96 ? 1.476 1.039 7.669 1.00 97.69 96 ALA A C 1
ATOM 718 O O . ALA A 1 96 ? 2.279 0.478 6.920 1.00 97.69 96 ALA A O 1
ATOM 719 N N . GLU A 1 97 ? 0.491 1.809 7.210 1.00 93.25 97 GLU A N 1
ATOM 720 C CA . GLU A 1 97 ? 0.340 2.178 5.810 1.00 93.25 97 GLU A CA 1
ATOM 721 C C . GLU A 1 97 ? 1.485 3.082 5.336 1.00 93.25 97 GLU A C 1
ATOM 723 O O . GLU A 1 97 ? 2.074 2.802 4.291 1.00 93.25 97 GLU A O 1
ATOM 728 N N . ASP A 1 98 ? 1.809 4.132 6.093 1.00 94.75 98 ASP A N 1
ATOM 729 C CA . ASP A 1 98 ? 2.850 5.107 5.760 1.00 94.75 98 ASP A CA 1
ATOM 730 C C . ASP A 1 98 ? 4.207 4.425 5.657 1.00 94.75 98 ASP A C 1
ATOM 732 O O . ASP A 1 98 ? 4.876 4.509 4.632 1.00 94.75 98 ASP A O 1
ATOM 736 N N . ALA A 1 99 ? 4.583 3.638 6.659 1.00 95.69 99 ALA A N 1
ATOM 737 C CA . ALA A 1 99 ? 5.884 2.997 6.620 1.00 95.69 99 ALA A CA 1
ATOM 738 C C . ALA A 1 99 ? 5.938 1.823 5.609 1.00 95.69 99 ALA A C 1
ATOM 740 O O . ALA A 1 99 ? 7.006 1.527 5.073 1.00 95.69 99 ALA A O 1
ATOM 741 N N . ALA A 1 100 ? 4.796 1.237 5.212 1.00 93.94 100 ALA A N 1
ATOM 742 C CA . ALA A 1 100 ? 4.748 0.356 4.039 1.00 93.94 100 ALA A CA 1
ATOM 743 C C . ALA A 1 100 ? 4.903 1.147 2.728 1.00 93.94 100 ALA A C 1
ATOM 745 O O . ALA A 1 100 ? 5.514 0.641 1.789 1.00 93.94 100 ALA A O 1
ATOM 746 N N . ALA A 1 101 ? 4.371 2.372 2.645 1.00 91.56 101 ALA A N 1
ATOM 747 C CA . ALA A 1 101 ? 4.589 3.262 1.504 1.00 91.56 101 ALA A CA 1
ATOM 748 C C . ALA A 1 101 ? 6.063 3.649 1.387 1.00 91.56 101 ALA A C 1
ATOM 750 O O . ALA A 1 101 ? 6.608 3.550 0.292 1.00 91.56 101 ALA A O 1
ATOM 751 N N . ASP A 1 102 ? 6.705 4.009 2.496 1.00 92.00 102 ASP A N 1
ATOM 752 C CA . ASP A 1 102 ? 8.126 4.352 2.538 1.00 92.00 102 ASP A CA 1
ATOM 753 C C . ASP A 1 102 ? 8.991 3.164 2.112 1.00 92.00 102 ASP A C 1
ATOM 755 O O . ASP A 1 102 ? 9.869 3.311 1.265 1.00 92.00 102 ASP A O 1
ATOM 759 N N . ALA A 1 103 ? 8.702 1.959 2.615 1.00 91.94 103 ALA A N 1
ATOM 760 C CA . ALA A 1 103 ? 9.407 0.747 2.209 1.00 91.94 103 ALA A CA 1
ATOM 761 C C . ALA A 1 103 ? 9.230 0.453 0.710 1.00 91.94 103 ALA A C 1
ATOM 763 O O . ALA A 1 103 ? 10.198 0.152 0.011 1.00 91.94 103 ALA A O 1
ATOM 764 N N . ILE A 1 104 ? 8.005 0.590 0.189 1.00 87.56 104 ILE A N 1
ATOM 765 C CA . ILE A 1 104 ? 7.749 0.473 -1.250 1.00 87.56 104 ILE A CA 1
ATOM 766 C C . ILE A 1 104 ? 8.523 1.544 -2.011 1.00 87.56 104 ILE A C 1
ATOM 768 O O . ILE A 1 104 ? 9.099 1.210 -3.035 1.00 87.56 104 ILE A O 1
ATOM 772 N N . ALA A 1 105 ? 8.564 2.793 -1.549 1.00 88.94 105 ALA A N 1
ATOM 773 C CA . ALA A 1 105 ? 9.280 3.879 -2.213 1.00 88.94 105 ALA A CA 1
ATOM 774 C C . ALA A 1 105 ? 10.796 3.646 -2.221 1.00 88.94 105 ALA A C 1
ATOM 776 O O . ALA A 1 105 ? 11.429 3.867 -3.246 1.00 88.94 105 ALA A O 1
ATOM 777 N N . MET A 1 106 ? 11.364 3.127 -1.130 1.00 84.94 106 MET A N 1
ATOM 778 C CA . MET A 1 106 ? 12.774 2.729 -1.053 1.00 84.94 106 MET A CA 1
ATOM 779 C C . MET A 1 106 ? 13.103 1.586 -2.020 1.00 84.94 106 MET A C 1
ATOM 781 O O . MET A 1 106 ? 14.166 1.583 -2.630 1.00 84.94 106 MET A O 1
ATOM 785 N N . MET A 1 107 ? 12.193 0.622 -2.183 1.00 79.31 107 MET A N 1
ATOM 786 C CA . MET A 1 107 ? 12.375 -0.503 -3.110 1.00 79.31 107 MET A CA 1
ATOM 787 C C . MET A 1 107 ? 12.022 -0.181 -4.560 1.00 79.31 107 MET A C 1
ATOM 789 O O . MET A 1 107 ? 12.519 -0.827 -5.476 1.00 79.31 107 MET A O 1
ATOM 793 N N . SER A 1 108 ? 11.139 0.793 -4.759 1.00 67.94 108 SER A N 1
ATOM 794 C CA . SER A 1 108 ? 10.674 1.268 -6.061 1.00 67.94 108 SER A CA 1
ATOM 795 C C . SER A 1 108 ? 11.401 2.537 -6.478 1.00 67.94 108 SER A C 1
ATOM 797 O O . SER A 1 108 ? 10.924 3.203 -7.398 1.00 67.94 108 SER A O 1
ATOM 799 N N . GLN A 1 109 ? 12.512 2.892 -5.815 1.00 52.34 109 GLN A N 1
ATOM 800 C CA . GLN A 1 109 ? 13.376 3.926 -6.352 1.00 52.34 109 GLN A CA 1
ATOM 801 C C . GLN A 1 109 ? 13.675 3.506 -7.796 1.00 52.34 109 GLN A C 1
ATOM 803 O O . GLN A 1 109 ? 14.152 2.382 -8.009 1.00 52.34 109 GLN A O 1
ATOM 808 N N . PRO A 1 110 ? 13.402 4.357 -8.806 1.00 46.88 110 PRO A N 1
ATOM 809 C CA . PRO A 1 110 ? 14.204 4.231 -10.001 1.00 46.88 110 PRO A CA 1
ATOM 810 C C . PRO A 1 110 ? 15.644 4.286 -9.502 1.00 46.88 110 PRO A C 1
ATOM 812 O O . PRO A 1 110 ? 15.937 4.937 -8.501 1.00 46.88 110 PRO A O 1
ATOM 815 N N . MET A 1 111 ? 16.536 3.574 -10.161 1.00 42.66 111 MET A N 1
ATOM 816 C CA . MET A 1 111 ? 17.924 3.979 -10.191 1.00 42.66 111 MET A CA 1
ATOM 817 C C . MET A 1 111 ? 17.949 5.505 -10.406 1.00 42.66 111 MET A C 1
ATOM 819 O O . MET A 1 111 ? 17.862 5.983 -11.529 1.00 42.66 111 MET A O 1
ATOM 823 N N . GLU A 1 112 ? 18.005 6.276 -9.321 1.00 45.41 112 GLU A N 1
ATOM 824 C CA . GLU A 1 112 ? 18.574 7.607 -9.288 1.00 45.41 112 GLU A CA 1
ATOM 825 C C . GLU A 1 112 ? 20.080 7.347 -9.401 1.00 45.41 112 GLU A C 1
ATOM 827 O O . GLU A 1 112 ? 20.860 7.598 -8.487 1.00 45.41 112 GLU A O 1
ATOM 832 N N . GLU A 1 113 ? 20.485 6.766 -10.541 1.00 40.94 113 GLU A N 1
ATOM 833 C CA . GLU A 1 113 ? 21.730 7.167 -11.163 1.00 40.94 113 GLU A CA 1
ATOM 834 C C . GLU A 1 113 ? 21.553 8.667 -11.336 1.00 40.94 113 GLU A C 1
ATOM 836 O O . GLU A 1 113 ? 20.783 9.155 -12.164 1.00 40.94 113 GLU A O 1
ATOM 841 N N . GLU A 1 114 ? 22.146 9.390 -10.395 1.00 44.72 114 GLU A N 1
ATOM 842 C CA . GLU A 1 114 ? 23.242 10.265 -10.747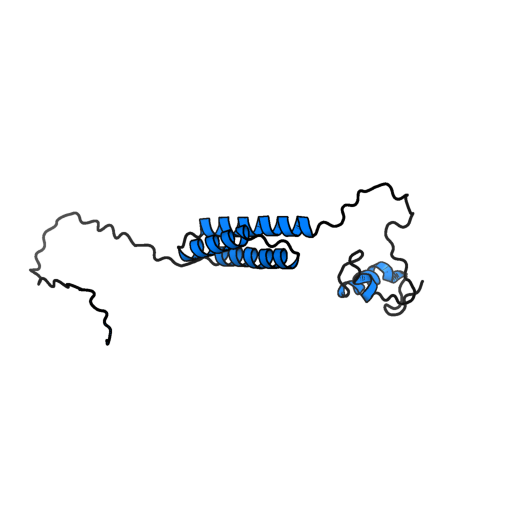 1.00 44.72 114 GLU A CA 1
ATOM 843 C C . GLU A 1 114 ? 23.064 10.790 -12.171 1.00 44.72 114 GLU A C 1
ATOM 845 O O . GLU A 1 114 ? 23.402 10.145 -13.162 1.00 44.72 114 GLU A O 1
ATOM 850 N N . THR A 1 115 ? 22.501 11.988 -12.267 1.00 35.66 115 THR A N 1
ATOM 851 C CA . THR A 1 115 ? 22.643 12.829 -13.446 1.00 35.66 115 THR A CA 1
ATOM 852 C C . THR A 1 115 ? 24.129 13.186 -13.608 1.00 35.66 115 THR A C 1
ATOM 854 O O . THR A 1 115 ? 24.518 14.345 -13.471 1.00 35.66 115 THR A O 1
ATOM 857 N N . GLU A 1 116 ? 24.989 12.197 -13.847 1.00 40.72 116 GLU A N 1
ATOM 858 C CA . GLU A 1 116 ? 26.257 12.385 -14.521 1.00 40.72 116 GLU A CA 1
ATOM 859 C C . GLU A 1 116 ? 25.918 12.649 -15.983 1.00 40.72 116 GLU A C 1
ATOM 861 O O . GLU A 1 116 ? 25.544 11.758 -16.737 1.00 40.72 116 GLU A O 1
ATOM 866 N N . MET A 1 117 ? 25.978 13.934 -16.330 1.00 44.06 117 MET A N 1
ATOM 867 C CA . MET A 1 117 ? 26.322 14.481 -17.642 1.00 44.06 117 MET A CA 1
ATOM 868 C C . MET A 1 117 ? 26.402 13.450 -18.785 1.00 44.06 117 MET A C 1
ATOM 870 O O . MET A 1 117 ? 27.486 13.115 -19.260 1.00 44.06 117 MET A O 1
ATOM 874 N N . VAL A 1 118 ? 25.252 13.009 -19.291 1.00 42.19 118 VAL A N 1
ATOM 875 C CA . VAL A 1 118 ? 25.167 12.520 -20.665 1.00 42.19 118 VAL A CA 1
ATOM 876 C C . VAL A 1 118 ? 24.878 13.746 -21.512 1.00 42.19 118 VAL A C 1
ATOM 878 O O . VAL A 1 118 ? 23.888 14.444 -21.291 1.00 42.19 118 VAL A O 1
ATOM 881 N N . GLU A 1 119 ? 25.814 14.046 -22.409 1.00 43.25 119 GLU A N 1
ATOM 882 C CA . GLU A 1 119 ? 25.749 15.156 -23.350 1.00 43.25 119 GLU A CA 1
ATOM 883 C C . GLU A 1 119 ? 24.355 15.340 -23.954 1.00 43.25 119 GLU A C 1
ATOM 885 O O . GLU A 1 119 ? 23.662 14.366 -24.258 1.00 43.25 119 GLU A O 1
ATOM 890 N N . GLU A 1 120 ? 23.976 16.605 -24.160 1.00 46.97 120 GLU A N 1
ATOM 891 C CA . GLU A 1 120 ? 22.795 17.005 -24.921 1.00 46.97 120 GLU A CA 1
ATOM 892 C C . GLU A 1 120 ? 22.724 16.248 -26.259 1.00 46.97 120 GLU A C 1
ATOM 894 O O . GLU A 1 120 ? 23.295 16.650 -27.271 1.00 46.97 120 GLU A O 1
ATOM 899 N N . SER A 1 121 ? 21.972 15.150 -26.284 1.00 39.19 121 SER A N 1
ATOM 900 C CA . SER A 1 121 ? 21.440 14.602 -27.523 1.00 39.19 121 SER A CA 1
ATOM 901 C C . SER A 1 121 ? 20.205 15.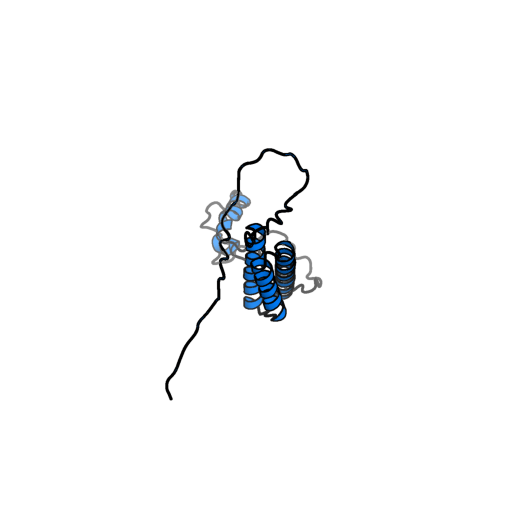432 -27.890 1.00 39.19 121 SER A C 1
ATOM 903 O O . SER A 1 121 ? 19.305 15.575 -27.059 1.00 39.19 121 SER A O 1
ATOM 905 N N . PRO A 1 122 ? 20.098 15.976 -29.114 1.00 42.41 122 PRO A N 1
ATOM 906 C CA . PRO A 1 122 ? 19.058 16.934 -29.498 1.00 42.41 122 PRO A CA 1
ATOM 907 C C . PRO A 1 122 ? 17.656 16.312 -29.681 1.00 42.41 122 PRO A C 1
ATOM 909 O O . PRO A 1 122 ? 16.810 16.882 -30.365 1.00 42.41 122 PRO A O 1
ATOM 912 N N . TYR A 1 123 ? 17.374 15.160 -29.072 1.00 42.66 123 TYR A N 1
ATOM 913 C CA . TYR A 1 123 ? 16.106 14.434 -29.194 1.00 42.66 123 TYR A CA 1
ATOM 914 C C . TYR A 1 123 ? 15.252 14.541 -27.923 1.00 42.66 123 TYR A C 1
ATOM 916 O O . TYR A 1 123 ? 14.776 13.552 -27.373 1.00 42.66 123 TYR A O 1
ATOM 924 N N . LEU A 1 124 ? 15.024 15.762 -27.444 1.00 46.28 124 LEU A N 1
ATOM 925 C CA . LEU A 1 124 ? 14.048 16.020 -26.384 1.00 46.28 124 LEU A CA 1
ATOM 926 C C . LEU A 1 124 ? 12.622 16.000 -26.962 1.00 46.28 124 LEU A C 1
ATOM 928 O O . LEU A 1 124 ? 12.143 16.998 -27.497 1.00 46.28 124 LEU A O 1
ATOM 932 N N . GLY A 1 125 ? 11.940 14.856 -26.827 1.00 59.34 125 GLY A N 1
ATOM 933 C CA . GLY A 1 125 ? 10.470 14.771 -26.864 1.00 59.34 125 GLY A CA 1
ATOM 934 C C . GLY A 1 125 ? 9.832 13.869 -27.927 1.00 59.34 125 GLY A C 1
ATOM 935 O O . GLY A 1 125 ? 8.606 13.840 -28.015 1.00 59.34 125 GLY A O 1
ATOM 936 N N . GLY A 1 126 ? 10.612 13.142 -28.731 1.00 71.19 126 GLY A N 1
ATOM 937 C CA . GLY A 1 126 ? 10.092 12.262 -29.785 1.00 71.19 126 GLY A CA 1
ATOM 938 C C . GLY A 1 126 ? 10.561 10.817 -29.637 1.00 71.19 126 GLY A C 1
ATOM 939 O O . GLY A 1 126 ? 11.698 10.571 -29.251 1.00 71.19 126 GLY A O 1
ATOM 940 N N . TYR A 1 127 ? 9.691 9.867 -29.978 1.00 83.44 127 TYR A N 1
ATOM 941 C CA . TYR A 1 127 ? 10.033 8.451 -30.110 1.00 83.44 127 TYR A CA 1
ATOM 942 C C . TYR A 1 127 ? 10.276 8.129 -31.591 1.00 83.44 127 TYR A C 1
ATOM 944 O O . TYR A 1 127 ? 9.417 8.421 -32.427 1.00 83.44 127 TYR A O 1
ATOM 952 N N . LEU A 1 128 ? 11.433 7.547 -31.922 1.00 88.25 128 LEU A N 1
ATOM 953 C CA . LEU A 1 128 ? 11.735 7.093 -33.281 1.00 88.25 128 LEU A CA 1
ATOM 954 C C . LEU A 1 128 ? 11.221 5.665 -33.457 1.00 88.25 128 LEU A C 1
ATOM 956 O O . LEU A 1 128 ? 11.688 4.749 -32.786 1.00 88.25 128 LEU A O 1
ATOM 960 N N . VAL A 1 129 ? 10.267 5.490 -34.370 1.00 87.44 129 VAL A N 1
ATOM 961 C CA . VAL A 1 129 ? 9.695 4.181 -34.698 1.00 87.44 129 VAL A CA 1
ATOM 962 C C . VAL A 1 129 ? 10.785 3.284 -35.275 1.00 87.44 129 VAL A C 1
ATOM 964 O O . VAL A 1 129 ? 11.484 3.672 -36.209 1.00 87.44 129 VAL A O 1
ATOM 967 N N . VAL A 1 130 ? 10.920 2.073 -34.740 1.00 86.00 130 VAL A N 1
ATOM 968 C CA . VAL A 1 130 ? 11.807 1.046 -35.295 1.00 86.00 130 VAL A CA 1
ATOM 969 C C . VAL A 1 130 ? 11.003 -0.082 -35.935 1.00 86.00 130 VAL A C 1
ATOM 971 O O . VAL A 1 130 ? 9.791 -0.208 -35.763 1.00 86.00 130 VAL A O 1
ATOM 974 N N . SER A 1 131 ? 11.676 -0.915 -36.731 1.00 84.00 131 SER A N 1
ATOM 975 C CA . SER A 1 131 ? 11.021 -2.047 -37.390 1.00 84.00 131 SER A CA 1
ATOM 976 C C . SER A 1 131 ? 10.388 -2.991 -36.360 1.00 84.00 131 SER A C 1
ATOM 978 O O . SER A 1 131 ? 11.072 -3.466 -35.454 1.00 84.00 131 SER A O 1
ATOM 980 N N . GLY A 1 132 ? 9.095 -3.280 -36.526 1.00 81.12 132 GLY A N 1
ATOM 981 C CA . GLY A 1 132 ? 8.316 -4.126 -35.616 1.00 81.12 132 GLY A CA 1
ATOM 982 C C . GLY A 1 132 ? 7.497 -3.363 -34.571 1.00 81.12 132 GLY A C 1
ATOM 983 O O . GLY A 1 132 ? 6.703 -3.986 -33.863 1.00 81.12 132 GLY A O 1
ATOM 984 N N . ASP A 1 133 ? 7.634 -2.040 -34.498 1.00 91.94 133 ASP A N 1
ATOM 985 C CA . ASP A 1 133 ? 6.809 -1.222 -33.619 1.00 91.94 133 ASP A CA 1
ATOM 986 C C . ASP A 1 133 ? 5.359 -1.117 -34.097 1.00 91.94 133 ASP A C 1
ATOM 988 O O . ASP A 1 133 ? 5.035 -1.129 -35.283 1.00 91.94 133 ASP A O 1
ATOM 992 N N . ASN A 1 134 ? 4.474 -0.951 -33.122 1.00 92.88 134 ASN A N 1
ATOM 993 C CA . ASN A 1 134 ? 3.100 -0.516 -33.314 1.00 92.88 134 ASN A CA 1
ATOM 994 C C . ASN A 1 134 ? 2.736 0.433 -32.164 1.00 92.88 134 ASN A C 1
ATOM 996 O O . ASN A 1 134 ? 3.374 0.425 -31.107 1.00 92.88 134 ASN A O 1
ATOM 1000 N N . LEU A 1 135 ? 1.700 1.252 -32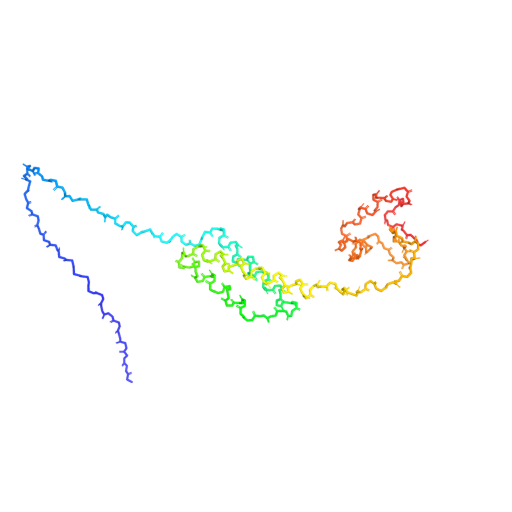.353 1.00 94.06 135 LEU A N 1
ATOM 1001 C CA . LEU A 1 135 ? 1.327 2.273 -31.368 1.00 94.06 135 LEU A CA 1
ATOM 1002 C C . LEU A 1 135 ? 0.979 1.685 -29.992 1.00 94.06 135 LEU A C 1
ATOM 1004 O O . LEU A 1 135 ? 1.203 2.340 -28.975 1.00 94.06 135 LEU A O 1
ATOM 1008 N N . TRP A 1 136 ? 0.467 0.452 -29.957 1.00 94.81 136 TRP A N 1
ATOM 1009 C CA . TRP A 1 136 ? 0.135 -0.270 -28.730 1.00 94.81 136 TRP A CA 1
ATOM 1010 C C . TRP A 1 136 ? 1.380 -0.575 -27.894 1.00 94.81 136 TRP A C 1
ATOM 1012 O O . TRP A 1 136 ? 1.432 -0.247 -26.710 1.00 94.81 136 TRP A O 1
ATOM 1022 N N . ASN A 1 137 ? 2.408 -1.149 -28.516 1.00 91.94 137 ASN A N 1
ATOM 1023 C CA . ASN A 1 137 ? 3.657 -1.496 -27.848 1.00 91.94 137 ASN A CA 1
ATOM 1024 C C . ASN A 1 137 ? 4.440 -0.246 -27.438 1.00 91.94 137 ASN A C 1
ATOM 1026 O O . ASN A 1 137 ? 4.984 -0.227 -26.339 1.00 91.94 137 ASN A O 1
ATOM 1030 N N . ILE A 1 138 ? 4.434 0.811 -28.260 1.00 89.81 138 ILE A N 1
ATOM 1031 C CA . ILE A 1 138 ? 5.058 2.099 -27.914 1.00 89.81 138 ILE A CA 1
ATOM 1032 C C . ILE A 1 138 ? 4.378 2.706 -26.678 1.00 89.81 138 ILE A C 1
ATOM 1034 O O . ILE A 1 138 ? 5.057 3.093 -25.733 1.00 89.81 138 ILE A O 1
ATOM 1038 N N . ALA A 1 139 ? 3.042 2.739 -26.630 1.00 90.50 139 ALA A N 1
ATOM 1039 C CA . ALA A 1 139 ? 2.311 3.221 -25.452 1.00 90.50 139 ALA A CA 1
ATOM 1040 C C . ALA A 1 139 ? 2.516 2.333 -24.211 1.00 90.50 139 ALA A C 1
ATOM 1042 O O . ALA A 1 139 ? 2.423 2.804 -23.078 1.00 90.50 139 ALA A O 1
ATOM 1043 N N . GLY A 1 140 ? 2.797 1.047 -24.419 1.00 75.50 140 GLY A N 1
ATOM 1044 C CA . GLY A 1 140 ? 3.100 0.093 -23.360 1.00 75.50 140 GLY A CA 1
ATOM 1045 C C . GLY A 1 140 ? 4.464 0.274 -22.699 1.00 75.50 140 GLY A C 1
ATOM 1046 O O . GLY A 1 140 ? 4.666 -0.294 -21.633 1.00 75.50 140 GLY A O 1
ATOM 1047 N N . GLN A 1 141 ? 5.384 1.043 -23.288 1.00 81.81 141 GLN A N 1
ATOM 1048 C CA . GLN A 1 141 ? 6.692 1.298 -22.685 1.00 81.81 141 GLN A CA 1
ATOM 1049 C C . GLN A 1 141 ? 6.548 2.188 -21.447 1.00 81.81 141 GLN A C 1
ATOM 1051 O O . GLN A 1 141 ? 5.874 3.223 -21.498 1.00 81.81 141 GLN A O 1
ATOM 1056 N N . ASP A 1 142 ? 7.224 1.815 -20.360 1.00 70.81 142 ASP A N 1
ATOM 1057 C CA . ASP A 1 142 ? 7.209 2.553 -19.088 1.00 70.81 142 ASP A CA 1
ATOM 1058 C C . ASP A 1 142 ? 7.700 4.000 -19.243 1.00 70.81 142 ASP A C 1
ATOM 1060 O O . ASP A 1 142 ? 7.224 4.903 -18.561 1.00 70.81 142 ASP A O 1
ATOM 1064 N N . THR A 1 143 ? 8.605 4.236 -20.194 1.00 79.81 143 THR A N 1
ATOM 1065 C CA . THR A 1 143 ? 9.158 5.556 -20.526 1.00 79.81 143 THR A CA 1
ATOM 1066 C C . THR A 1 143 ? 8.205 6.446 -21.331 1.00 79.81 143 THR A C 1
ATOM 1068 O O . THR A 1 143 ? 8.467 7.641 -21.457 1.00 79.81 143 THR A O 1
ATOM 1071 N N . ILE A 1 144 ? 7.115 5.893 -21.879 1.00 84.75 144 ILE A N 1
ATOM 1072 C CA . ILE A 1 144 ? 6.116 6.624 -22.673 1.00 84.75 144 ILE A CA 1
ATOM 1073 C C . ILE A 1 144 ? 4.830 6.823 -21.864 1.00 84.75 144 ILE A C 1
ATOM 1075 O O . ILE A 1 144 ? 4.513 7.949 -21.485 1.00 84.75 144 ILE A O 1
ATOM 1079 N N . TYR A 1 145 ? 4.089 5.743 -21.594 1.00 81.50 145 TYR A N 1
ATOM 1080 C CA . TYR A 1 145 ? 2.853 5.786 -20.798 1.00 81.50 145 TYR A CA 1
ATOM 1081 C C . TYR A 1 145 ? 2.693 4.609 -19.824 1.00 81.50 145 TYR A C 1
ATOM 1083 O O . TYR A 1 145 ? 1.816 4.670 -18.961 1.00 81.50 145 TYR A O 1
ATOM 1091 N N . GLY A 1 146 ? 3.468 3.526 -19.968 1.00 81.44 146 GLY A N 1
ATOM 1092 C CA . GLY A 1 146 ? 3.303 2.291 -19.188 1.00 81.44 146 GLY A CA 1
ATOM 1093 C C . GLY A 1 146 ? 1.921 1.643 -19.349 1.00 81.44 146 GLY A C 1
ATOM 1094 O O . GLY A 1 146 ? 1.497 0.832 -18.526 1.00 81.44 146 GLY A O 1
ATOM 1095 N N . ASN A 1 147 ? 1.163 2.036 -20.378 1.00 87.25 147 ASN A N 1
ATOM 1096 C CA . ASN A 1 147 ? -0.201 1.586 -20.598 1.00 87.25 147 ASN A CA 1
ATOM 1097 C C . ASN A 1 147 ? -0.488 1.482 -22.101 1.00 87.25 147 ASN A C 1
ATOM 1099 O O . ASN A 1 147 ? -0.763 2.495 -22.753 1.00 87.25 147 ASN A O 1
ATOM 1103 N N . PRO A 1 148 ? -0.529 0.258 -22.651 1.00 87.94 148 PRO A N 1
ATOM 1104 C CA . PRO A 1 148 ? -0.782 0.057 -24.069 1.00 87.94 148 PRO A CA 1
ATOM 1105 C C . PRO A 1 148 ? -2.118 0.631 -24.560 1.00 87.94 148 PRO A C 1
ATOM 1107 O O . PRO A 1 148 ? -2.215 1.058 -25.705 1.00 87.94 148 PRO A O 1
ATOM 1110 N N . PHE A 1 149 ? -3.138 0.735 -23.696 1.00 90.12 149 PHE A N 1
ATOM 1111 C CA . PHE A 1 149 ? -4.438 1.325 -24.044 1.00 90.12 149 PHE A CA 1
ATOM 1112 C C . PHE A 1 149 ? -4.379 2.842 -24.289 1.00 90.12 149 PHE A C 1
ATOM 1114 O O . PHE A 1 149 ? -5.358 3.421 -24.760 1.00 90.12 149 PHE A O 1
ATOM 1121 N N . MET A 1 150 ? -3.253 3.499 -23.989 1.00 92.00 150 MET A N 1
ATOM 1122 C CA . MET A 1 150 ? -3.037 4.926 -24.248 1.00 92.00 150 MET A CA 1
ATOM 1123 C C . MET A 1 150 ? -2.504 5.227 -25.654 1.00 92.00 150 MET A C 1
ATOM 1125 O O . MET A 1 150 ? -2.346 6.397 -26.006 1.00 92.00 150 MET A O 1
ATOM 1129 N N . TRP A 1 151 ? -2.320 4.213 -26.505 1.00 95.25 151 TRP A N 1
ATOM 1130 C CA . TRP A 1 151 ? -1.957 4.399 -27.912 1.00 95.25 151 TRP A CA 1
ATOM 1131 C C . TRP A 1 151 ? -2.818 5.429 -28.680 1.00 95.25 151 TRP A C 1
ATOM 1133 O O . TRP A 1 151 ? -2.251 6.149 -29.511 1.00 95.25 151 TRP A O 1
ATOM 1143 N N . PRO A 1 152 ? -4.133 5.622 -28.403 1.00 96.38 152 PRO A N 1
ATOM 1144 C CA . PRO A 1 152 ? -4.919 6.638 -29.101 1.00 96.38 152 PRO A CA 1
ATOM 1145 C C . PRO A 1 152 ? -4.433 8.068 -28.833 1.00 96.38 152 PRO A C 1
ATOM 1147 O O . PRO A 1 152 ? -4.650 8.946 -29.666 1.00 96.38 152 PRO A O 1
ATOM 1150 N N . LEU A 1 153 ? -3.765 8.325 -27.701 1.00 92.69 153 LEU A N 1
ATOM 1151 C CA . LEU A 1 153 ? -3.166 9.630 -27.402 1.00 92.69 153 LEU A CA 1
ATOM 1152 C C . LEU A 1 153 ? -1.976 9.915 -28.324 1.00 92.69 153 LEU A C 1
ATOM 1154 O O . LEU A 1 153 ? -1.855 11.036 -28.825 1.00 92.69 153 LEU A O 1
ATOM 1158 N N . ILE A 1 154 ? -1.160 8.895 -28.618 1.00 91.38 154 ILE A N 1
ATOM 1159 C CA . ILE A 1 154 ? -0.047 8.983 -29.575 1.00 91.38 154 ILE A CA 1
ATOM 1160 C C . ILE A 1 154 ? -0.594 9.292 -30.970 1.00 91.38 154 ILE A C 1
ATOM 1162 O O . ILE A 1 154 ? -0.159 10.258 -31.602 1.00 91.38 154 ILE A O 1
ATOM 1166 N N . TYR A 1 155 ? -1.598 8.529 -31.414 1.00 95.00 155 TYR A N 1
ATOM 1167 C CA . TYR A 1 155 ? -2.245 8.731 -32.711 1.00 95.00 155 TYR A CA 1
ATOM 1168 C C . TYR A 1 155 ? -2.870 10.126 -32.833 1.00 95.00 155 TYR A C 1
ATOM 1170 O O . TYR A 1 155 ? -2.647 10.832 -33.812 1.00 95.00 155 TYR A O 1
ATOM 1178 N N . LYS A 1 156 ? -3.611 10.570 -31.811 1.00 93.75 156 LYS A N 1
ATOM 1179 C CA . LYS A 1 156 ? -4.275 11.879 -31.807 1.00 93.75 156 LYS A CA 1
ATOM 1180 C C . LYS A 1 156 ? -3.270 13.027 -31.895 1.00 93.75 156 LYS A C 1
ATOM 1182 O O . LYS A 1 156 ? -3.452 13.928 -32.715 1.00 93.75 156 LYS A O 1
ATOM 1187 N N . THR A 1 157 ? -2.217 12.975 -31.081 1.00 92.31 157 THR A N 1
ATOM 1188 C CA . THR A 1 157 ? -1.167 14.006 -31.023 1.00 92.31 157 THR A CA 1
ATOM 1189 C C . THR A 1 157 ? -0.404 14.101 -32.344 1.00 92.31 157 THR A C 1
ATOM 1191 O O . THR A 1 157 ? -0.041 15.193 -32.771 1.00 92.31 157 THR A O 1
ATOM 1194 N N . ASN A 1 158 ? -0.242 12.972 -33.038 1.00 91.50 158 ASN A N 1
ATOM 1195 C CA . ASN A 1 158 ? 0.502 12.872 -34.291 1.00 91.50 158 ASN A CA 1
ATOM 1196 C C . ASN A 1 158 ? -0.394 12.699 -35.524 1.00 91.50 158 ASN A C 1
ATOM 1198 O O . ASN A 1 158 ? 0.103 12.320 -36.579 1.00 91.50 158 ASN A O 1
ATOM 1202 N N . SER A 1 159 ? -1.688 13.018 -35.440 1.00 90.62 159 SER A N 1
ATOM 1203 C CA . SER A 1 159 ? -2.666 12.833 -36.534 1.00 90.62 159 SER A CA 1
ATOM 1204 C C . SER A 1 159 ? -2.328 13.604 -37.822 1.00 90.62 159 SER A C 1
ATOM 1206 O O . SER A 1 159 ? -2.794 13.277 -38.916 1.00 90.62 159 SER A O 1
ATOM 1208 N N . GLY A 1 160 ? -1.465 14.620 -37.723 1.00 91.69 160 GLY A N 1
ATOM 1209 C CA . GLY A 1 160 ? -0.869 15.280 -38.885 1.00 91.69 160 GLY A CA 1
ATOM 1210 C C . GLY A 1 160 ? 0.079 14.371 -39.680 1.00 91.69 160 GLY A C 1
ATOM 1211 O O . GLY A 1 160 ? 0.097 14.449 -40.909 1.00 91.69 160 GLY A O 1
ATOM 1212 N N . GLN A 1 161 ? 0.795 13.479 -38.995 1.00 89.06 161 GLN A N 1
ATOM 1213 C CA . GLN A 1 161 ? 1.880 12.639 -39.513 1.00 89.06 161 GLN A CA 1
ATOM 1214 C C . GLN A 1 161 ? 1.439 11.185 -39.734 1.00 89.06 161 GLN A C 1
ATOM 1216 O O . GLN A 1 161 ? 1.717 10.609 -40.781 1.00 89.06 161 GLN A O 1
ATOM 1221 N N . ILE A 1 162 ? 0.690 10.615 -38.789 1.00 92.44 162 ILE A N 1
ATOM 1222 C CA . ILE A 1 162 ? 0.192 9.240 -38.854 1.00 92.44 162 ILE A CA 1
ATOM 1223 C C . ILE A 1 162 ? -1.188 9.261 -39.508 1.00 92.44 162 ILE A C 1
ATOM 1225 O O . ILE A 1 162 ? -2.128 9.848 -38.971 1.00 92.44 162 ILE A O 1
ATOM 1229 N N . LYS A 1 163 ? -1.302 8.654 -40.692 1.00 89.81 163 LYS A N 1
ATOM 1230 C CA . LYS A 1 163 ? -2.571 8.569 -41.438 1.00 89.81 163 LYS A CA 1
ATOM 1231 C C . LYS A 1 163 ? -3.374 7.321 -41.109 1.00 89.81 163 LYS A C 1
ATOM 1233 O O . LYS A 1 163 ? -4.597 7.362 -41.172 1.00 89.81 163 LYS A O 1
ATOM 1238 N N . ASP A 1 164 ? -2.677 6.251 -40.762 1.00 90.50 164 ASP A N 1
ATOM 1239 C CA . ASP A 1 164 ? -3.252 4.979 -40.365 1.00 90.50 164 ASP A CA 1
ATOM 1240 C C . ASP A 1 164 ? -2.516 4.509 -39.108 1.00 90.50 164 ASP A C 1
ATOM 1242 O O . ASP A 1 164 ? -1.286 4.509 -39.066 1.00 90.50 164 ASP A O 1
ATOM 1246 N N . ALA A 1 165 ? -3.274 4.176 -38.067 1.00 88.38 165 ALA A N 1
ATOM 1247 C CA . ALA A 1 165 ? -2.736 3.753 -36.780 1.00 88.38 165 ALA A CA 1
ATOM 1248 C C . ALA A 1 165 ? -1.974 2.420 -36.874 1.00 88.38 165 ALA A C 1
ATOM 1250 O O . ALA A 1 165 ? -1.071 2.184 -36.071 1.00 88.38 165 ALA A O 1
ATOM 1251 N N . ASP A 1 166 ? -2.310 1.593 -37.867 1.00 89.19 166 ASP A N 1
ATOM 1252 C CA . ASP A 1 166 ? -1.678 0.295 -38.098 1.00 89.19 166 ASP A CA 1
ATOM 1253 C C . ASP A 1 166 ? -0.409 0.399 -38.964 1.00 89.19 166 ASP A C 1
ATOM 1255 O O . ASP A 1 166 ? 0.333 -0.575 -39.092 1.00 89.19 166 ASP A O 1
ATOM 1259 N N . LEU A 1 167 ? -0.134 1.569 -39.558 1.00 90.25 167 LEU A N 1
ATOM 1260 C CA . LEU A 1 167 ? 0.975 1.777 -40.493 1.00 90.25 167 LEU A CA 1
ATOM 1261 C C . LEU A 1 167 ? 1.905 2.891 -40.008 1.00 90.25 167 LEU A C 1
ATOM 1263 O O . LEU A 1 167 ? 1.811 4.048 -40.426 1.00 90.25 167 LEU A O 1
ATOM 1267 N N . ILE A 1 168 ? 2.841 2.504 -39.146 1.00 87.75 168 ILE A N 1
ATOM 1268 C CA . ILE A 1 168 ? 3.967 3.337 -38.723 1.00 87.75 168 ILE A CA 1
ATOM 1269 C C . ILE A 1 168 ? 5.280 2.711 -39.199 1.00 87.75 168 ILE A C 1
ATOM 1271 O O . ILE A 1 168 ? 5.426 1.489 -39.205 1.00 87.75 168 ILE A O 1
ATOM 1275 N N . PHE A 1 169 ? 6.227 3.546 -39.622 1.00 84.00 169 PHE A N 1
ATOM 1276 C CA . PHE A 1 169 ? 7.507 3.111 -40.182 1.00 84.00 169 PHE A CA 1
ATOM 1277 C C . PHE A 1 169 ? 8.641 4.028 -39.694 1.00 84.00 169 PHE A C 1
ATOM 1279 O O . PHE A 1 169 ? 8.348 5.177 -39.351 1.00 84.00 169 PHE A O 1
ATOM 1286 N N . PRO A 1 170 ? 9.895 3.534 -39.664 1.00 78.50 170 PRO A N 1
ATOM 1287 C CA . PRO A 1 170 ? 11.085 4.357 -39.436 1.00 78.50 170 PRO A CA 1
ATOM 1288 C C . PRO A 1 170 ? 11.273 5.471 -40.472 1.00 78.50 170 PRO A C 1
ATOM 1290 O O . PRO A 1 170 ? 10.890 5.258 -41.649 1.00 78.50 170 PRO A O 1
#

Radius of gyration: 33.7 Å; chains: 1; bounding box: 76×60×92 Å

pLDDT: mean 76.93, std 20.51, range [35.66, 98.44]

Sequence (170 aa):
MKPTELLKVAAIALLTSGIMVGCQQSSDEMTEVAMEEECQGATPEVRNAIYAAKLKNARARNLGADWEENAKIIEEAEQAAADCENVRAKILANKAEDAAADAIAMMSQPMEEETEMVEESPYLGGYLVVSGDNLWNIAGQDTIYGNPFMWPLIYKTNSGQIKDADLIFP